Protein AF-A0A949W4R9-F1 (afdb_monomer)

Mean predicted aligned error: 6.07 Å

Solvent-accessible surface area (backbone atoms only — not comparable to full-atom values): 8213 Å² total; per-residue (Å²): 111,70,72,56,55,50,46,53,54,43,46,52,52,51,47,55,51,51,52,50,52,50,49,49,53,54,50,53,50,58,54,41,66,73,57,34,82,76,60,75,84,50,87,53,65,69,56,48,56,51,38,48,52,50,29,54,52,39,46,55,48,24,54,51,51,23,55,60,37,52,74,70,40,37,86,89,45,38,69,62,42,48,48,49,23,45,51,53,29,46,52,44,31,48,52,32,24,53,50,18,33,47,49,15,28,63,49,44,59,34,56,69,59,17,49,51,28,45,52,54,32,48,52,52,48,61,76,55,55,80,63,81,71,55,56,57,59,38,52,56,52,44,54,54,51,55,55,58,53,58,60,64,79,76,114

Secondary structure (DSSP, 8-state):
-HHHHHHHHHHHHHHHHHHHHHHHHHHHHHHHHHHGGGS-----HHHHHHHHHHHHHHHHHHHHHHHHHHTT--TTTIIIIIHHHHHHHHHHHHHHHHHHHIIIIIIS--HHHHHHHHHHHHHHHHHTS--STHHHHHHHHHHHHHHHHHHHTT-

Sequence (155 aa):
MVKQIDFVIAVSRIRIIGIAIITGLIVIFLFGLFVSGNNKKENFEIINLSSLILLIILTALAFIVRNMILKKVDLSNILTTFFNAYIIPFVILDFGALFCISTNLFVNENILYASAGIIISVAGMILMLPREDQFEDIKNKSLTKDTASGEADIN

Nearest PDB structures (foldseek):
  3leo-assembly1_A  TM=3.667E-01  e=2.383E+00  Homo sapiens
  4ntb-assembly1_A  TM=3.676E-01  e=2.505E+00  Mus musculus
  8f6k-assembly1_C  TM=3.677E-01  e=7.142E+00  Shewanella oneidensis

Foldseek 3Di:
DVLLVLLVVLLVVLVVVLVVLLVVLVVVLVVLLVVQVPDDADAPVVQLVVLLVVLVVLLVVLVVQLVVLLVVAASVCPNPSVNCSQVVSLVSLSVSLCSNSCCCRNHHVNSPSNVVSSVSSNVSSVVSRDDSCVVVVNVVVNVVVVVVVVVVVVD

Radius of gyration: 20.12 Å; Cα contacts (8 Å, |Δi|>4): 163; chains: 1; bounding box: 41×29×68 Å

pLDDT: mean 88.51, std 10.26, range [48.81, 97.75]

Structure (mmCIF, N/CA/C/O backbone):
data_AF-A0A949W4R9-F1
#
_entry.id   AF-A0A949W4R9-F1
#
loop_
_atom_site.group_PDB
_atom_site.id
_atom_site.type_symbol
_atom_site.label_atom_id
_atom_site.label_alt_id
_atom_site.label_comp_id
_atom_site.label_asym_id
_atom_site.label_entity_id
_atom_site.label_seq_id
_atom_site.pdbx_PDB_ins_code
_atom_site.Cartn_x
_atom_site.Cartn_y
_atom_site.Cartn_z
_atom_site.occupancy
_atom_site.B_iso_or_equiv
_atom_site.auth_seq_id
_atom_site.auth_comp_id
_atom_site.auth_asym_id
_atom_site.auth_atom_id
_atom_site.pdbx_PDB_model_num
ATOM 1 N N . MET A 1 1 ? -21.897 -7.549 22.164 1.00 62.97 1 MET A N 1
ATOM 2 C CA . MET A 1 1 ? -22.002 -8.626 21.156 1.00 62.97 1 MET A CA 1
ATOM 3 C C . MET A 1 1 ? -22.203 -8.066 19.748 1.00 62.97 1 MET A C 1
ATOM 5 O O . MET A 1 1 ? -21.344 -8.305 18.918 1.00 62.97 1 MET A O 1
ATOM 9 N N . VAL A 1 2 ? -23.229 -7.236 19.493 1.00 72.88 2 VAL A N 1
ATOM 10 C CA . VAL A 1 2 ? -23.495 -6.643 18.156 1.00 72.88 2 VAL A CA 1
ATOM 11 C C . VAL A 1 2 ? -22.277 -5.910 17.560 1.00 72.88 2 VAL A C 1
ATOM 13 O O . VAL A 1 2 ? -21.808 -6.280 16.492 1.00 72.88 2 VAL A O 1
ATOM 16 N N . LYS A 1 3 ? -21.649 -4.989 18.308 1.00 78.94 3 LYS A N 1
ATOM 17 C CA . LYS A 1 3 ? -20.470 -4.229 17.830 1.00 78.94 3 LYS A CA 1
ATOM 18 C C . LYS A 1 3 ? -19.222 -5.073 17.528 1.00 78.94 3 LYS A C 1
ATOM 20 O O . LYS A 1 3 ? -18.352 -4.637 16.783 1.00 78.94 3 LYS A O 1
ATOM 25 N N . GLN A 1 4 ? -19.112 -6.258 18.127 1.00 82.44 4 GLN A N 1
ATOM 26 C CA . GLN A 1 4 ? -17.999 -7.177 17.874 1.00 82.44 4 GLN A CA 1
ATOM 27 C C . GLN A 1 4 ? -18.203 -7.913 16.547 1.00 82.44 4 GLN A C 1
ATOM 29 O O . GLN A 1 4 ? -17.255 -8.080 15.788 1.00 82.44 4 GLN A O 1
ATOM 34 N N . ILE A 1 5 ? -19.449 -8.289 16.240 1.00 84.06 5 ILE A N 1
ATOM 35 C CA . ILE A 1 5 ? -19.819 -8.867 14.943 1.00 84.06 5 ILE A CA 1
ATOM 36 C C . ILE A 1 5 ? -19.553 -7.845 13.830 1.00 84.06 5 ILE A C 1
ATOM 38 O O . ILE A 1 5 ? -18.906 -8.179 12.840 1.00 84.06 5 ILE A O 1
ATOM 42 N N . ASP A 1 6 ? -19.954 -6.586 14.029 1.00 83.06 6 ASP A N 1
ATOM 43 C CA . ASP A 1 6 ? -19.697 -5.505 13.068 1.00 83.06 6 ASP A CA 1
ATOM 44 C C . ASP A 1 6 ? -18.198 -5.292 12.812 1.00 83.06 6 ASP A C 1
ATOM 46 O O . ASP A 1 6 ? -17.779 -5.097 11.669 1.00 83.06 6 ASP A O 1
ATOM 50 N N . PHE A 1 7 ? -17.373 -5.373 13.863 1.00 87.25 7 PHE A N 1
ATOM 51 C CA . PHE A 1 7 ? -15.919 -5.280 13.743 1.00 87.25 7 PHE A CA 1
ATOM 52 C C . PHE A 1 7 ? -15.333 -6.429 12.920 1.00 87.25 7 PHE A C 1
ATOM 54 O O . PHE A 1 7 ? -14.557 -6.184 11.999 1.00 87.25 7 PHE A O 1
ATOM 61 N N . VAL A 1 8 ? -15.728 -7.673 13.206 1.00 88.62 8 VAL A N 1
ATOM 62 C CA . VAL A 1 8 ? -15.258 -8.849 12.455 1.00 88.62 8 VAL A CA 1
ATOM 63 C C . VAL A 1 8 ? -15.625 -8.719 10.976 1.00 88.62 8 VAL A C 1
ATOM 65 O O . VAL A 1 8 ? -14.773 -8.909 10.110 1.00 88.62 8 VAL A O 1
ATOM 68 N N . ILE A 1 9 ? -16.859 -8.301 10.676 1.00 88.06 9 ILE A N 1
ATOM 69 C CA . ILE A 1 9 ? -17.302 -8.052 9.299 1.00 88.06 9 ILE A CA 1
ATOM 70 C C . ILE A 1 9 ? -16.442 -6.965 8.636 1.00 88.06 9 ILE A C 1
ATOM 72 O O . ILE A 1 9 ? -16.033 -7.127 7.483 1.00 88.06 9 ILE A O 1
ATOM 76 N N . ALA A 1 10 ? -16.142 -5.871 9.342 1.00 88.31 10 ALA A N 1
ATOM 77 C CA . ALA A 1 10 ? -15.288 -4.803 8.828 1.00 88.31 10 ALA A CA 1
ATOM 78 C C . ALA A 1 10 ? -13.872 -5.310 8.507 1.00 88.31 10 ALA A C 1
ATOM 80 O O . ALA A 1 10 ? -13.381 -5.082 7.402 1.00 88.31 10 ALA A O 1
ATOM 81 N N . VAL A 1 11 ? -13.247 -6.052 9.427 1.00 92.56 11 VAL A N 1
ATOM 82 C CA . VAL A 1 11 ? -11.919 -6.661 9.242 1.00 92.56 11 VAL A CA 1
ATOM 83 C C . VAL A 1 11 ? -11.899 -7.557 8.007 1.00 92.56 11 VAL A C 1
ATOM 85 O O . VAL A 1 11 ? -11.026 -7.398 7.152 1.00 92.56 11 VAL A O 1
ATOM 88 N N . SER A 1 12 ? -12.872 -8.461 7.867 1.00 92.12 12 SER A N 1
ATOM 89 C CA . SER A 1 12 ? -12.956 -9.359 6.712 1.00 92.12 12 SER A CA 1
ATOM 90 C C . SER A 1 12 ? -13.087 -8.591 5.398 1.00 92.12 12 SER A C 1
ATOM 92 O O . SER A 1 12 ? -12.365 -8.885 4.447 1.00 92.12 12 SER A O 1
ATOM 94 N N . ARG A 1 13 ? -13.952 -7.569 5.339 1.00 93.00 13 ARG A N 1
ATOM 95 C CA . ARG A 1 13 ? -14.125 -6.738 4.135 1.00 93.00 13 ARG A CA 1
ATOM 96 C C . ARG A 1 13 ? -12.839 -6.013 3.752 1.00 93.00 13 ARG A C 1
ATOM 98 O O . ARG A 1 13 ? -12.460 -6.033 2.586 1.00 93.00 13 ARG A O 1
ATOM 105 N N . ILE A 1 14 ? -12.149 -5.422 4.724 1.00 94.62 14 ILE A N 1
ATOM 106 C CA . ILE A 1 14 ? -10.875 -4.730 4.494 1.00 94.62 14 ILE A CA 1
ATOM 107 C C . ILE A 1 14 ? -9.817 -5.707 3.973 1.00 94.62 14 ILE A C 1
ATOM 109 O O . ILE A 1 14 ? -9.110 -5.373 3.027 1.00 94.62 14 ILE A O 1
ATOM 113 N N . ARG A 1 15 ? -9.716 -6.917 4.544 1.00 94.75 15 ARG A N 1
ATOM 114 C CA . ARG A 1 15 ? -8.774 -7.946 4.067 1.00 94.75 15 ARG A CA 1
ATOM 115 C C . ARG A 1 15 ? -9.066 -8.349 2.625 1.00 94.75 15 ARG A C 1
ATOM 117 O O . ARG A 1 15 ? -8.140 -8.391 1.824 1.00 94.75 15 ARG A O 1
ATOM 124 N N . ILE A 1 16 ? -10.333 -8.597 2.285 1.00 95.88 16 ILE A N 1
ATOM 125 C CA . ILE A 1 16 ? -10.740 -8.953 0.916 1.00 95.88 16 ILE A CA 1
ATOM 126 C C . ILE A 1 16 ? -10.363 -7.835 -0.062 1.00 95.88 16 ILE A C 1
ATOM 128 O O . ILE A 1 16 ? -9.765 -8.110 -1.098 1.00 95.88 16 ILE A O 1
ATOM 132 N N . ILE A 1 17 ? -10.653 -6.576 0.284 1.00 95.75 17 ILE A N 1
ATOM 133 C CA . ILE A 1 17 ? -10.306 -5.423 -0.557 1.00 95.75 17 ILE A CA 1
ATOM 134 C C . ILE A 1 17 ? -8.786 -5.277 -0.689 1.00 95.75 17 ILE A C 1
ATOM 136 O O . ILE A 1 17 ? -8.290 -5.110 -1.797 1.00 95.75 17 ILE A O 1
ATOM 140 N N . GLY A 1 18 ? -8.035 -5.394 0.410 1.00 94.62 18 GLY A N 1
ATOM 141 C CA . GLY A 1 18 ? -6.573 -5.328 0.387 1.00 94.62 18 GLY A CA 1
ATOM 142 C C . GLY A 1 18 ? -5.956 -6.409 -0.505 1.00 94.62 18 GLY A C 1
ATOM 143 O O . GLY A 1 18 ? -5.107 -6.108 -1.337 1.00 94.62 18 GLY A O 1
ATOM 144 N N . ILE A 1 19 ? -6.435 -7.653 -0.403 1.00 96.12 19 ILE A N 1
ATOM 145 C CA . ILE A 1 19 ? -5.995 -8.763 -1.265 1.00 96.12 19 ILE A CA 1
ATOM 146 C C . ILE A 1 19 ? -6.352 -8.498 -2.733 1.00 96.12 19 ILE A C 1
ATOM 148 O O . ILE A 1 19 ? -5.537 -8.779 -3.614 1.00 96.12 19 ILE A O 1
ATOM 152 N N . ALA A 1 20 ? -7.536 -7.946 -3.009 1.00 97.25 20 ALA A N 1
ATOM 153 C CA . ALA A 1 20 ? -7.953 -7.599 -4.364 1.00 97.25 20 ALA A CA 1
ATOM 154 C C . ALA A 1 20 ? -7.048 -6.521 -4.985 1.00 97.25 20 ALA A C 1
ATOM 156 O O . ALA A 1 20 ? -6.623 -6.683 -6.126 1.00 97.25 20 ALA A O 1
ATOM 157 N N . ILE A 1 21 ? -6.689 -5.478 -4.226 1.00 96.00 21 ILE A N 1
ATOM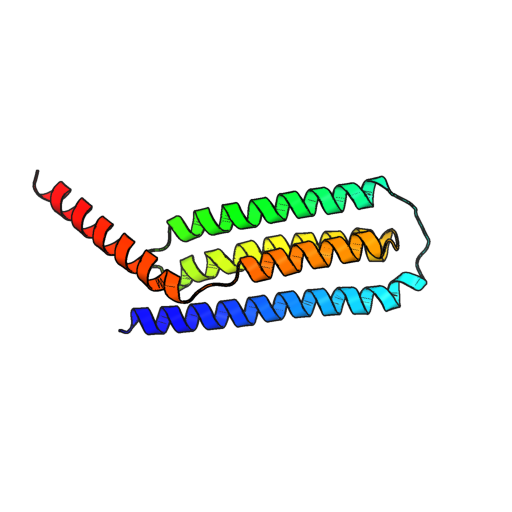 158 C CA . ILE A 1 21 ? -5.753 -4.426 -4.665 1.00 96.00 21 ILE A CA 1
ATOM 159 C C . ILE A 1 21 ? -4.365 -5.019 -4.939 1.00 96.00 21 ILE A C 1
ATOM 161 O O . ILE A 1 21 ? -3.819 -4.828 -6.022 1.00 96.00 21 ILE A O 1
ATOM 165 N N . ILE A 1 22 ? -3.822 -5.807 -4.002 1.00 96.75 22 ILE A N 1
ATOM 166 C CA . ILE A 1 22 ? -2.516 -6.471 -4.164 1.00 96.75 22 ILE A CA 1
ATOM 167 C C . ILE A 1 22 ? -2.505 -7.342 -5.425 1.00 96.75 22 ILE A C 1
ATOM 169 O O . ILE A 1 22 ? -1.566 -7.291 -6.219 1.00 96.75 22 ILE A O 1
ATOM 173 N N . THR A 1 23 ? -3.559 -8.133 -5.625 1.00 97.06 23 THR 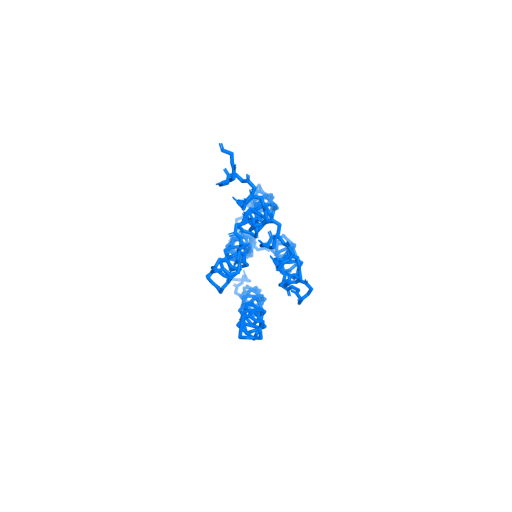A N 1
ATOM 174 C CA . THR A 1 23 ? -3.685 -9.010 -6.793 1.00 97.06 23 T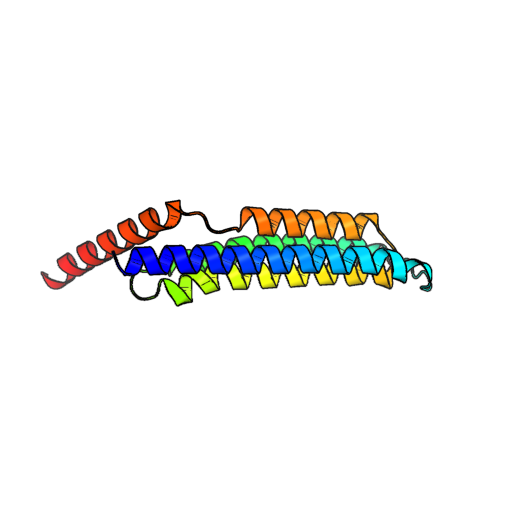HR A CA 1
ATOM 175 C C . THR A 1 23 ? -3.780 -8.191 -8.079 1.00 97.06 23 THR A C 1
ATOM 177 O O . THR A 1 23 ? -3.101 -8.513 -9.051 1.00 97.06 23 THR A O 1
ATOM 180 N N . GLY A 1 24 ? -4.557 -7.103 -8.078 1.00 96.88 24 GLY A N 1
ATOM 181 C CA . GLY A 1 24 ? -4.650 -6.163 -9.194 1.00 96.88 24 GLY A CA 1
ATOM 182 C C . GLY A 1 24 ? -3.289 -5.587 -9.590 1.00 96.88 24 GLY A C 1
ATOM 183 O O . GLY A 1 24 ? -2.932 -5.630 -10.765 1.00 96.88 24 GLY A O 1
ATOM 184 N N . LEU A 1 25 ? -2.488 -5.141 -8.617 1.00 96.44 25 LEU A N 1
ATOM 185 C CA . LEU A 1 25 ? -1.131 -4.637 -8.854 1.00 96.44 25 LEU A CA 1
ATOM 186 C C . LEU A 1 25 ? -0.213 -5.678 -9.491 1.00 96.44 25 LEU A C 1
ATOM 188 O O . LEU A 1 25 ? 0.483 -5.378 -10.463 1.00 96.44 25 LEU A O 1
ATOM 192 N N . ILE A 1 26 ? -0.222 -6.905 -8.965 1.00 96.25 26 ILE A N 1
ATOM 193 C CA . ILE A 1 26 ? 0.583 -8.006 -9.506 1.00 96.25 26 ILE A CA 1
ATOM 194 C C . ILE A 1 26 ? 0.177 -8.283 -10.956 1.00 96.25 26 ILE A C 1
ATOM 196 O O . ILE A 1 26 ? 1.039 -8.392 -11.824 1.00 96.25 26 ILE A O 1
ATOM 200 N N . VAL A 1 27 ? -1.127 -8.347 -11.233 1.00 96.75 27 VAL A N 1
ATOM 201 C CA . VAL A 1 27 ? -1.654 -8.565 -12.584 1.00 96.75 27 VAL A CA 1
ATOM 202 C C . VAL A 1 27 ? -1.210 -7.446 -13.529 1.00 96.75 27 VAL A C 1
ATOM 204 O O . VAL A 1 27 ? -0.679 -7.747 -14.595 1.00 96.75 27 VAL A O 1
ATOM 207 N N . ILE A 1 28 ? -1.348 -6.174 -13.141 1.00 95.50 28 ILE A N 1
ATOM 208 C CA . ILE A 1 28 ? -0.929 -5.022 -13.961 1.00 95.50 28 ILE A CA 1
ATOM 209 C C . ILE A 1 28 ? 0.561 -5.097 -14.301 1.00 95.50 28 ILE A C 1
ATOM 211 O O . ILE A 1 28 ? 0.938 -4.885 -15.452 1.00 95.50 28 ILE A O 1
ATOM 215 N N . PHE A 1 29 ? 1.411 -5.435 -13.334 1.00 95.62 29 PHE A N 1
ATOM 216 C CA . PHE A 1 29 ? 2.842 -5.593 -13.577 1.00 95.62 29 PHE A CA 1
ATOM 217 C C . PHE A 1 29 ? 3.159 -6.762 -14.504 1.00 95.62 29 PHE A C 1
ATOM 219 O O . PHE A 1 29 ? 3.933 -6.587 -15.442 1.00 95.62 29 PHE A O 1
ATOM 226 N N . LEU A 1 30 ? 2.531 -7.925 -14.302 1.00 94.88 30 LEU A N 1
ATOM 227 C CA . LEU A 1 30 ? 2.720 -9.079 -15.182 1.00 94.88 30 LEU A CA 1
ATOM 228 C C . LEU A 1 30 ? 2.301 -8.760 -16.620 1.00 94.88 30 LEU A C 1
ATOM 230 O O . LEU A 1 30 ? 3.063 -9.035 -17.542 1.00 94.88 30 LEU A O 1
ATOM 234 N N . PHE A 1 31 ? 1.142 -8.124 -16.820 1.00 93.31 31 PHE A N 1
ATOM 235 C CA . PHE A 1 31 ? 0.728 -7.642 -18.141 1.00 93.31 31 PHE A CA 1
ATOM 236 C C . PHE A 1 31 ? 1.699 -6.600 -18.700 1.00 93.31 31 PHE A C 1
ATOM 238 O O . PHE A 1 31 ? 2.013 -6.629 -19.889 1.00 93.31 31 PHE A O 1
ATOM 245 N N . GLY A 1 32 ? 2.224 -5.723 -17.846 1.00 90.00 32 GLY A N 1
ATOM 246 C CA . GLY A 1 32 ? 3.212 -4.730 -18.236 1.00 90.00 32 GLY A CA 1
ATOM 247 C C . GLY A 1 32 ? 4.495 -5.337 -18.802 1.00 90.00 32 GLY A C 1
ATOM 248 O O . GLY A 1 32 ? 5.005 -4.826 -19.796 1.00 90.00 32 GLY A O 1
ATOM 249 N N . LEU A 1 33 ? 4.962 -6.466 -18.254 1.00 90.88 33 LEU A N 1
ATOM 250 C CA . LEU A 1 33 ? 6.139 -7.183 -18.763 1.00 90.88 33 LEU A CA 1
ATOM 251 C C . LEU A 1 33 ? 5.948 -7.681 -20.205 1.00 90.88 33 LEU A C 1
ATOM 253 O O . LEU A 1 33 ? 6.911 -7.727 -20.965 1.00 90.88 33 LEU A O 1
ATOM 257 N N . PHE A 1 34 ? 4.721 -8.033 -20.603 1.00 89.69 34 PHE A N 1
ATOM 258 C CA . PHE A 1 34 ? 4.428 -8.460 -21.977 1.00 89.69 34 PHE A CA 1
ATOM 259 C C . PHE A 1 34 ? 4.333 -7.287 -22.961 1.00 89.69 34 PHE A C 1
ATOM 261 O O . PHE A 1 34 ? 4.597 -7.463 -24.148 1.00 89.69 34 PHE A O 1
ATOM 268 N N . VAL A 1 35 ? 3.948 -6.099 -22.486 1.00 85.88 35 VAL A N 1
ATOM 269 C CA . VAL A 1 35 ? 3.759 -4.908 -23.330 1.00 85.88 35 VAL A CA 1
ATOM 270 C C . VAL A 1 35 ? 5.057 -4.117 -23.497 1.00 85.88 35 VAL A C 1
ATOM 272 O O . VAL A 1 35 ? 5.274 -3.534 -24.559 1.00 85.88 35 VAL A O 1
ATOM 275 N N . SER A 1 36 ? 5.935 -4.107 -22.487 1.00 76.25 36 SER A N 1
ATOM 276 C CA . SER A 1 36 ? 7.103 -3.219 -22.476 1.00 76.25 36 SER A CA 1
ATOM 277 C C . SER A 1 36 ? 8.102 -3.499 -23.601 1.00 76.25 36 SER A C 1
ATOM 279 O O . SER A 1 36 ? 8.792 -2.584 -24.013 1.00 76.25 36 SER A O 1
ATOM 281 N N . GLY A 1 37 ? 8.160 -4.715 -24.155 1.00 70.88 37 GLY A N 1
ATOM 282 C CA . GLY A 1 37 ? 9.139 -5.083 -25.190 1.00 70.88 37 GLY A CA 1
ATOM 283 C C . GLY A 1 37 ? 9.014 -4.349 -26.537 1.00 70.88 37 GLY A C 1
ATOM 284 O O . GLY A 1 37 ? 9.883 -4.522 -27.389 1.00 70.88 37 GLY A O 1
ATOM 285 N N . ASN A 1 38 ? 7.958 -3.553 -26.741 1.00 72.69 38 ASN A N 1
ATOM 286 C CA . ASN A 1 38 ? 7.674 -2.848 -27.998 1.00 72.69 38 ASN A CA 1
ATOM 287 C C . ASN A 1 38 ? 7.858 -1.320 -27.921 1.00 72.69 38 ASN A C 1
ATOM 289 O O . ASN A 1 38 ? 7.601 -0.633 -28.914 1.00 72.69 38 ASN A O 1
ATOM 293 N N . ASN A 1 39 ? 8.263 -0.772 -26.772 1.00 71.06 39 ASN A N 1
ATOM 294 C CA . ASN A 1 39 ? 8.372 0.673 -26.589 1.00 71.06 39 ASN A CA 1
ATOM 295 C C . ASN A 1 39 ? 9.747 1.208 -27.026 1.00 71.06 39 ASN A C 1
ATOM 297 O O . ASN A 1 39 ? 10.739 0.491 -27.154 1.00 71.06 39 ASN A O 1
ATOM 301 N N . LYS A 1 40 ? 9.804 2.506 -27.347 1.00 67.19 40 LYS A N 1
ATOM 302 C CA . LYS A 1 40 ? 11.080 3.178 -27.616 1.00 67.19 40 LYS A CA 1
ATOM 303 C C . LYS A 1 40 ? 11.771 3.461 -26.287 1.00 67.19 40 LYS A C 1
ATOM 305 O O . LYS A 1 40 ? 11.182 4.083 -25.411 1.00 67.19 40 LYS A O 1
ATOM 310 N N . LYS A 1 41 ? 13.036 3.056 -26.184 1.00 66.25 41 LYS A N 1
ATOM 311 C CA . LYS A 1 41 ? 13.860 3.249 -24.989 1.00 66.25 41 LYS A CA 1
ATOM 312 C C . LYS A 1 41 ? 14.289 4.703 -24.845 1.00 66.25 41 LYS A C 1
ATOM 314 O O . LYS A 1 41 ? 15.223 5.138 -25.518 1.00 66.25 41 LYS A O 1
ATOM 319 N N . GLU A 1 42 ? 13.652 5.427 -23.936 1.00 67.12 42 GLU A N 1
ATOM 320 C CA . GLU A 1 42 ? 14.217 6.654 -23.381 1.00 67.12 42 GLU A CA 1
ATOM 321 C C . GLU A 1 42 ? 14.838 6.312 -22.021 1.00 67.12 42 GLU A C 1
ATOM 323 O O . GLU A 1 42 ? 14.166 5.840 -21.113 1.00 67.12 42 GLU A O 1
ATOM 328 N N . ASN A 1 43 ? 16.158 6.466 -21.890 1.00 69.31 43 ASN A N 1
ATOM 329 C CA . ASN A 1 43 ? 16.870 6.127 -20.656 1.00 69.31 43 ASN A CA 1
ATOM 330 C C . ASN A 1 43 ? 16.886 7.328 -19.707 1.00 69.31 43 ASN A C 1
ATOM 332 O O . ASN A 1 43 ? 17.877 8.055 -19.619 1.00 69.31 43 ASN A O 1
ATOM 336 N N . PHE A 1 44 ? 15.800 7.530 -18.963 1.00 82.88 44 PHE A N 1
ATOM 337 C CA . PHE A 1 44 ? 15.776 8.513 -17.882 1.00 82.88 44 PHE A CA 1
ATOM 338 C C . PHE A 1 44 ? 16.063 7.863 -16.527 1.00 82.88 44 PHE A C 1
ATOM 340 O O . PHE A 1 44 ? 15.169 7.652 -15.706 1.00 82.88 44 PHE A O 1
ATOM 347 N N . GLU A 1 45 ? 17.335 7.576 -16.250 1.00 81.38 45 GLU A N 1
ATOM 348 C CA . GLU A 1 45 ? 17.748 6.930 -14.993 1.00 81.38 45 GLU A CA 1
ATOM 349 C C . GLU A 1 45 ? 17.329 7.714 -13.736 1.00 81.38 45 GLU A C 1
ATOM 351 O O . GLU A 1 45 ? 16.911 7.123 -12.739 1.00 81.38 45 GLU A O 1
ATOM 356 N N . ILE A 1 46 ? 17.357 9.050 -13.802 1.00 88.56 46 ILE A N 1
ATOM 357 C CA . ILE A 1 46 ? 16.925 9.942 -12.710 1.00 88.56 46 ILE A CA 1
ATOM 358 C C . ILE A 1 46 ? 15.449 9.711 -12.354 1.00 88.56 46 ILE A C 1
ATOM 360 O O . ILE A 1 46 ? 15.057 9.767 -11.183 1.00 88.56 46 ILE A O 1
ATOM 364 N N . ILE A 1 47 ? 14.619 9.418 -13.354 1.00 88.88 47 ILE A N 1
ATOM 365 C CA . ILE A 1 47 ? 13.192 9.186 -13.152 1.00 88.88 47 ILE A CA 1
ATOM 366 C C . ILE A 1 47 ? 12.970 7.853 -12.413 1.00 88.88 47 ILE A C 1
ATOM 368 O O . ILE A 1 47 ? 12.132 7.781 -11.511 1.00 88.88 47 ILE A O 1
ATOM 372 N N . ASN A 1 48 ? 13.778 6.825 -12.700 1.00 89.81 48 ASN A N 1
ATOM 373 C CA . ASN A 1 48 ? 13.677 5.540 -12.005 1.00 89.81 48 ASN A CA 1
ATOM 374 C C . ASN A 1 48 ? 13.911 5.695 -10.499 1.00 89.81 48 ASN A C 1
ATOM 376 O O . ASN A 1 48 ? 13.080 5.298 -9.678 1.00 89.81 48 ASN A O 1
ATOM 380 N N . LEU A 1 49 ? 15.013 6.354 -10.131 1.00 91.50 49 LEU A N 1
ATOM 381 C CA . LEU A 1 49 ? 15.364 6.571 -8.731 1.00 91.50 49 LEU A CA 1
ATOM 382 C C . LEU A 1 49 ? 14.348 7.470 -8.015 1.00 91.50 49 LEU A C 1
ATOM 384 O O . LEU A 1 49 ? 13.923 7.154 -6.904 1.00 91.50 49 LEU A O 1
ATOM 388 N N . SER A 1 50 ? 13.930 8.570 -8.645 1.00 93.94 50 SER A N 1
ATOM 389 C CA . SER A 1 50 ? 12.972 9.502 -8.036 1.00 93.94 50 SER A CA 1
ATOM 390 C C . SER A 1 50 ? 11.594 8.873 -7.813 1.00 93.94 50 SER A C 1
ATOM 392 O O . SER A 1 50 ? 10.997 9.096 -6.760 1.00 93.94 50 SER A O 1
ATOM 394 N N . SER A 1 51 ? 11.117 8.022 -8.731 1.00 95.3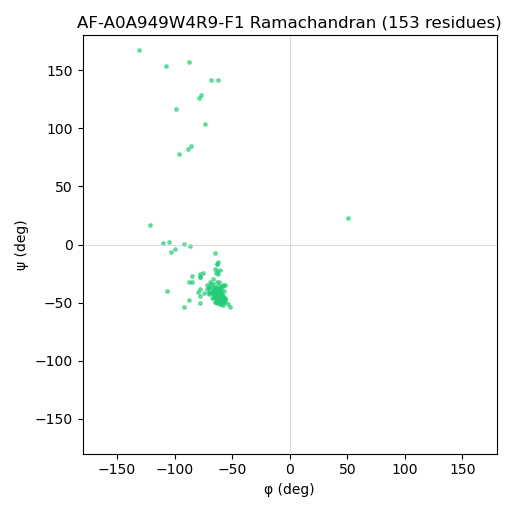1 51 SER A N 1
ATOM 395 C CA . SER A 1 51 ? 9.859 7.285 -8.547 1.00 95.31 51 SER A CA 1
ATOM 396 C C . SER A 1 51 ? 9.912 6.314 -7.361 1.00 95.31 51 SER A C 1
ATOM 398 O O . SER A 1 51 ? 8.947 6.209 -6.603 1.00 95.31 51 SER A O 1
ATOM 400 N N . LEU A 1 52 ? 11.055 5.654 -7.147 1.00 94.81 52 LEU A N 1
ATOM 401 C CA . LEU A 1 52 ? 11.254 4.747 -6.018 1.00 94.81 52 LEU A CA 1
ATOM 402 C C . LEU A 1 52 ? 11.334 5.511 -4.687 1.00 94.81 52 LEU A C 1
ATOM 404 O O . LEU A 1 52 ? 10.713 5.108 -3.705 1.00 94.81 52 LEU A O 1
ATOM 408 N N . ILE A 1 53 ? 12.049 6.641 -4.657 1.00 96.25 53 ILE A N 1
ATOM 409 C CA . ILE A 1 53 ? 12.107 7.525 -3.481 1.00 96.25 53 ILE A CA 1
ATOM 410 C C . ILE A 1 53 ? 10.703 8.025 -3.126 1.00 96.25 53 ILE A C 1
ATOM 412 O O . ILE A 1 53 ? 10.308 7.970 -1.961 1.00 96.25 53 ILE A O 1
ATOM 416 N N . LEU A 1 54 ? 9.928 8.461 -4.124 1.00 96.25 54 LEU A N 1
ATOM 417 C CA . LEU A 1 54 ? 8.549 8.894 -3.923 1.00 96.25 54 LEU A CA 1
ATOM 418 C C . LEU A 1 54 ? 7.697 7.773 -3.316 1.00 96.25 54 LEU A C 1
ATOM 420 O O . LEU A 1 54 ? 6.970 8.019 -2.356 1.00 96.25 54 LEU A O 1
ATOM 424 N N . LEU A 1 55 ? 7.823 6.539 -3.811 1.00 97.06 55 LEU A N 1
ATOM 425 C CA . LEU A 1 55 ? 7.116 5.390 -3.248 1.00 97.06 55 LEU A CA 1
ATOM 426 C C . LEU A 1 55 ? 7.483 5.137 -1.777 1.00 97.06 55 LEU A C 1
ATOM 428 O O . LEU A 1 55 ? 6.597 4.872 -0.965 1.00 97.06 55 LEU A O 1
ATOM 432 N N . ILE A 1 56 ? 8.762 5.235 -1.406 1.00 97.25 56 ILE A N 1
ATOM 433 C CA . ILE A 1 56 ? 9.198 5.069 -0.010 1.00 97.25 56 ILE A CA 1
ATOM 434 C C . ILE A 1 56 ? 8.553 6.139 0.883 1.00 97.25 56 ILE A C 1
ATOM 436 O O . ILE A 1 56 ? 8.037 5.821 1.957 1.00 97.25 56 ILE A O 1
ATOM 440 N N . ILE A 1 57 ? 8.519 7.393 0.421 1.00 97.75 57 ILE A N 1
ATOM 441 C CA . ILE A 1 57 ? 7.870 8.501 1.137 1.00 97.75 57 ILE A CA 1
ATOM 442 C C . ILE A 1 57 ? 6.367 8.241 1.289 1.00 97.75 57 ILE A C 1
ATOM 444 O O . ILE A 1 57 ? 5.836 8.365 2.393 1.00 97.75 57 ILE A O 1
ATOM 448 N N . LEU A 1 58 ? 5.683 7.837 0.215 1.00 97.44 58 LEU A N 1
ATOM 449 C CA . LEU A 1 58 ? 4.256 7.502 0.249 1.00 97.44 58 LEU A CA 1
ATOM 450 C C . LEU A 1 58 ? 3.969 6.315 1.171 1.00 97.44 58 LEU A C 1
ATOM 452 O O . LEU A 1 58 ? 2.967 6.321 1.881 1.00 97.44 58 LEU A O 1
ATOM 456 N N . THR A 1 59 ? 4.870 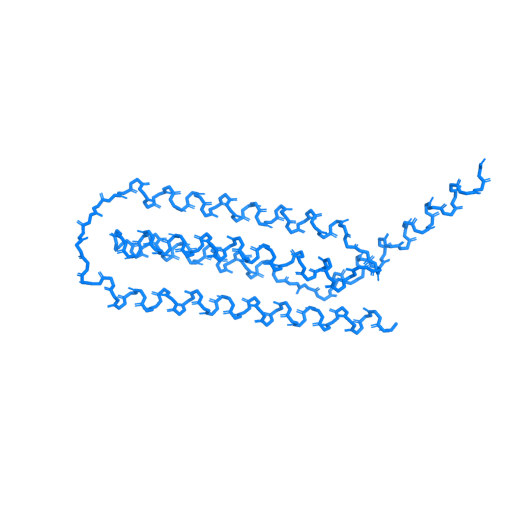5.336 1.223 1.00 97.19 59 THR A N 1
ATOM 457 C CA . THR A 1 59 ? 4.763 4.191 2.130 1.00 97.19 59 THR A CA 1
ATOM 458 C C . THR A 1 59 ? 4.831 4.643 3.583 1.00 97.19 59 THR A C 1
ATOM 460 O O . THR A 1 59 ? 3.943 4.317 4.373 1.00 97.19 59 THR A O 1
ATOM 463 N N . ALA A 1 60 ? 5.829 5.457 3.940 1.00 97.06 60 ALA A N 1
ATOM 464 C CA . ALA A 1 60 ? 5.934 6.032 5.279 1.00 97.06 60 ALA A CA 1
ATOM 465 C C . ALA A 1 60 ? 4.703 6.888 5.628 1.00 97.06 60 ALA A C 1
ATOM 467 O O . ALA A 1 60 ? 4.131 6.745 6.712 1.00 97.06 60 ALA A O 1
ATOM 468 N N . LEU A 1 61 ? 4.242 7.720 4.689 1.00 97.06 61 LEU A N 1
ATOM 469 C CA . LEU A 1 61 ? 3.041 8.535 4.850 1.00 97.06 61 LEU A CA 1
ATOM 470 C C . LEU A 1 61 ? 1.800 7.671 5.097 1.00 97.06 61 LEU A C 1
ATOM 472 O O . LEU A 1 61 ? 1.023 7.973 5.998 1.00 97.06 61 LEU A O 1
ATOM 476 N N . ALA A 1 62 ? 1.629 6.573 4.362 1.00 97.06 62 ALA A N 1
ATOM 477 C CA . ALA A 1 62 ? 0.509 5.657 4.532 1.00 97.06 62 ALA A CA 1
ATOM 478 C C . ALA A 1 62 ? 0.487 5.032 5.945 1.00 97.06 62 ALA A C 1
ATOM 480 O O . ALA A 1 62 ? -0.580 4.952 6.560 1.00 97.06 62 ALA A O 1
ATOM 481 N N . PHE A 1 63 ? 1.648 4.682 6.520 1.00 96.62 63 PHE 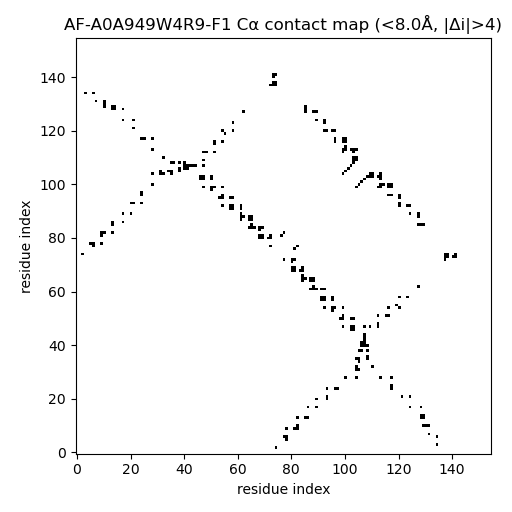A N 1
ATOM 482 C CA . PHE A 1 63 ? 1.739 4.217 7.916 1.00 96.62 63 PHE A CA 1
ATOM 483 C C . PHE A 1 63 ? 1.342 5.305 8.917 1.00 96.62 63 PHE A C 1
ATOM 485 O O . PHE A 1 63 ? 0.609 5.038 9.874 1.00 96.62 63 PHE A O 1
ATOM 492 N N . ILE A 1 64 ? 1.798 6.538 8.695 1.00 96.81 64 ILE A N 1
ATOM 493 C CA . ILE A 1 64 ? 1.459 7.681 9.547 1.00 96.81 64 ILE A CA 1
ATOM 494 C C . ILE A 1 64 ? -0.048 7.951 9.490 1.00 96.81 64 ILE A C 1
ATOM 496 O O . ILE A 1 64 ? -0.694 8.039 10.535 1.00 96.81 64 ILE A O 1
ATOM 500 N N . VAL A 1 65 ? -0.624 8.010 8.287 1.00 96.00 65 VAL A N 1
ATOM 501 C CA . VAL A 1 65 ? -2.057 8.241 8.059 1.00 96.00 65 VAL A CA 1
ATOM 502 C C . VAL A 1 65 ? -2.895 7.153 8.727 1.00 96.00 65 VAL A C 1
ATOM 504 O O . VAL A 1 65 ? -3.819 7.482 9.472 1.00 96.00 65 VAL A O 1
ATOM 507 N N . ARG A 1 66 ? -2.533 5.873 8.558 1.00 95.38 66 ARG A N 1
ATOM 508 C CA . ARG A 1 66 ? -3.188 4.751 9.249 1.00 95.38 66 ARG A CA 1
ATOM 509 C C . ARG A 1 66 ? -3.237 4.989 10.756 1.00 95.38 66 ARG A C 1
ATOM 511 O O . ARG A 1 66 ? -4.309 4.968 11.359 1.00 95.38 66 ARG A O 1
ATOM 518 N N . ASN A 1 67 ? -2.084 5.258 11.365 1.00 93.62 67 ASN A N 1
ATOM 519 C CA . ASN A 1 67 ? -1.974 5.451 12.809 1.00 93.62 67 ASN A CA 1
ATOM 520 C C . ASN A 1 67 ? -2.755 6.682 13.290 1.00 93.62 67 ASN A C 1
ATOM 522 O O . ASN A 1 67 ? -3.371 6.649 14.356 1.00 93.62 67 ASN A O 1
ATOM 526 N N . MET A 1 68 ? -2.769 7.765 12.511 1.00 94.75 68 MET A N 1
ATOM 527 C CA . MET A 1 68 ? -3.542 8.966 12.828 1.00 94.75 68 MET A CA 1
ATOM 528 C C . MET A 1 68 ? -5.053 8.721 12.795 1.00 94.75 68 MET A C 1
ATOM 530 O O . MET A 1 68 ? -5.761 9.232 13.663 1.00 94.75 68 MET A O 1
ATOM 534 N N . ILE A 1 69 ? -5.556 7.947 11.828 1.00 93.25 69 ILE A N 1
ATOM 535 C CA . ILE A 1 69 ? -6.989 7.642 11.727 1.00 93.25 69 ILE A CA 1
ATOM 536 C C . ILE A 1 69 ? -7.395 6.620 12.796 1.00 93.25 69 ILE A C 1
ATOM 538 O O . ILE A 1 69 ? -8.408 6.824 13.461 1.00 93.25 69 ILE A O 1
ATOM 542 N N . LEU A 1 70 ? -6.583 5.584 13.049 1.00 91.44 70 LEU A N 1
ATOM 543 C CA . LEU A 1 70 ? -6.841 4.599 14.111 1.00 91.44 70 LEU A CA 1
ATOM 544 C C . LEU A 1 70 ? -6.952 5.249 15.497 1.00 91.44 70 LEU A C 1
ATOM 546 O O . LEU A 1 70 ? -7.799 4.866 16.302 1.00 91.44 70 LEU A O 1
ATOM 550 N N . LYS A 1 71 ? -6.175 6.307 15.764 1.00 89.75 71 LYS A N 1
ATOM 551 C CA . LYS A 1 71 ? -6.299 7.101 16.998 1.00 89.75 71 LYS A CA 1
ATOM 552 C C . LYS A 1 71 ? -7.659 7.790 17.163 1.00 89.75 71 LYS A C 1
ATOM 554 O O . LYS A 1 71 ? -7.962 8.214 18.274 1.00 89.75 71 LYS A O 1
ATOM 559 N N . LYS A 1 72 ? -8.479 7.891 16.117 1.00 88.94 72 LYS A N 1
ATOM 560 C CA . LYS A 1 72 ? -9.818 8.505 16.143 1.00 88.94 72 LYS A CA 1
ATOM 561 C C . LYS A 1 72 ? -10.960 7.478 16.106 1.00 88.94 72 LYS A C 1
ATOM 563 O O . LYS A 1 72 ? -12.125 7.870 16.051 1.00 88.94 72 LYS A O 1
ATOM 568 N N . VAL A 1 73 ? -10.638 6.183 16.093 1.00 88.50 73 VAL A N 1
ATOM 569 C CA . VAL A 1 73 ? -11.632 5.104 16.131 1.00 88.50 73 VAL A CA 1
ATOM 570 C C . VAL A 1 73 ? -12.126 4.922 17.564 1.00 88.50 73 VAL A C 1
ATOM 572 O O . VAL A 1 73 ? -11.320 4.715 18.470 1.00 88.50 73 VAL A O 1
ATOM 575 N N . ASP A 1 74 ? -13.446 4.971 17.722 1.00 87.00 74 ASP A N 1
ATOM 576 C CA . ASP A 1 74 ? -14.203 4.743 18.950 1.00 87.00 74 ASP A CA 1
ATOM 577 C C . ASP A 1 74 ? -15.347 3.739 18.662 1.00 87.00 74 ASP A C 1
ATOM 579 O O . ASP A 1 74 ? -15.701 3.458 17.512 1.00 87.00 74 ASP A O 1
ATOM 583 N N . LEU A 1 75 ? -15.989 3.195 19.703 1.00 84.31 75 LEU A N 1
ATOM 584 C CA . LEU A 1 75 ? -17.073 2.209 19.543 1.00 84.31 75 LEU A CA 1
ATOM 585 C C . LEU A 1 75 ? -18.321 2.751 18.822 1.00 84.31 75 LEU A C 1
ATOM 587 O O . LEU A 1 75 ? -19.185 1.964 18.434 1.00 84.31 75 LEU A O 1
ATOM 591 N N . SER A 1 76 ? -18.493 4.068 18.710 1.00 84.75 76 SER A N 1
ATOM 592 C CA . SER A 1 76 ? -19.636 4.699 18.032 1.00 84.75 76 SER A CA 1
ATOM 593 C C . SER A 1 76 ? -19.437 4.833 16.520 1.00 84.75 76 SER A C 1
ATOM 595 O O . SER A 1 76 ? -20.416 4.829 15.782 1.00 84.75 76 SER A O 1
ATOM 597 N N . ASN A 1 77 ? -18.189 4.913 16.050 1.00 86.69 77 ASN A N 1
ATOM 598 C CA . ASN A 1 77 ? -17.839 5.161 14.649 1.00 86.69 77 ASN A CA 1
ATOM 599 C C . ASN A 1 77 ? -16.985 4.035 14.038 1.00 86.69 77 ASN A C 1
ATOM 601 O O . ASN A 1 77 ? -16.357 4.229 12.995 1.00 86.69 77 ASN A O 1
ATOM 605 N N . ILE A 1 78 ? -16.967 2.864 14.687 1.00 84.56 78 ILE A N 1
ATOM 606 C CA . ILE A 1 78 ? -16.034 1.779 14.384 1.00 84.56 78 ILE A CA 1
ATOM 607 C C . ILE A 1 78 ? -16.113 1.344 12.922 1.00 84.56 78 ILE A C 1
ATOM 609 O O . ILE A 1 78 ? -15.090 1.321 12.260 1.00 84.56 78 ILE A O 1
ATOM 613 N N . LEU A 1 79 ? -17.307 1.108 12.370 1.00 85.06 79 LEU A N 1
ATOM 614 C CA . LEU A 1 79 ? -17.463 0.632 10.991 1.00 85.06 79 LEU A CA 1
ATOM 615 C C . LEU A 1 79 ? -16.818 1.576 9.970 1.00 85.06 79 LEU A C 1
ATOM 617 O O . LEU A 1 79 ? -16.001 1.140 9.166 1.00 85.06 79 LEU A O 1
ATOM 621 N N . THR A 1 80 ? -17.149 2.865 10.019 1.00 89.19 80 THR A N 1
ATOM 622 C CA . THR A 1 80 ? -16.700 3.833 9.011 1.00 89.19 80 THR A CA 1
ATOM 623 C C . THR A 1 80 ? -15.250 4.251 9.230 1.00 89.19 80 THR A C 1
ATOM 625 O O . THR A 1 80 ? -14.441 4.207 8.305 1.00 89.19 80 THR A O 1
ATOM 628 N N . THR A 1 81 ? -14.893 4.651 10.453 1.00 90.31 81 THR A N 1
ATOM 629 C CA . THR A 1 81 ? -13.560 5.198 10.734 1.00 90.31 81 THR A CA 1
ATOM 630 C C . THR A 1 81 ? -12.495 4.108 10.689 1.00 90.31 81 THR A C 1
ATOM 632 O O . THR A 1 81 ? -11.419 4.353 10.149 1.00 90.31 81 THR A O 1
ATOM 635 N N . PHE A 1 82 ? -12.786 2.898 11.186 1.00 91.69 82 PHE A N 1
ATOM 636 C CA . PHE A 1 82 ? -11.853 1.771 11.095 1.00 91.69 82 PHE A CA 1
ATOM 637 C C . PHE A 1 82 ? -11.651 1.357 9.640 1.00 91.69 82 PHE A C 1
ATOM 639 O O . PHE A 1 82 ? -10.515 1.229 9.206 1.00 91.69 82 PHE A O 1
ATOM 646 N N . PHE A 1 83 ? -12.726 1.229 8.856 1.00 91.94 83 PHE A N 1
ATOM 647 C CA . PHE A 1 83 ? -12.618 0.916 7.431 1.00 91.94 83 PHE A CA 1
ATOM 648 C C . PHE A 1 83 ? -11.752 1.938 6.683 1.00 91.94 83 PHE A C 1
ATOM 650 O O . PHE A 1 83 ? -10.780 1.567 6.023 1.00 91.94 83 PHE A O 1
ATOM 657 N N . ASN A 1 84 ? -12.021 3.231 6.872 1.00 93.19 84 ASN A N 1
ATOM 658 C CA . ASN A 1 84 ? -11.242 4.301 6.249 1.00 93.19 84 ASN A CA 1
ATOM 659 C C . ASN A 1 84 ? -9.779 4.324 6.712 1.00 93.19 84 ASN A C 1
ATOM 661 O O . ASN A 1 84 ? -8.900 4.657 5.917 1.00 93.19 84 ASN A O 1
ATOM 665 N N . ALA A 1 85 ? -9.502 3.932 7.960 1.00 94.81 85 ALA A N 1
ATOM 666 C CA . ALA A 1 85 ? -8.141 3.851 8.487 1.00 94.81 85 ALA A CA 1
ATOM 667 C C . ALA A 1 85 ? -7.253 2.865 7.722 1.00 94.81 85 ALA A C 1
ATOM 669 O O . ALA A 1 85 ? -6.036 3.001 7.780 1.00 94.81 85 ALA A O 1
ATOM 670 N N . TYR A 1 86 ? -7.846 1.896 7.021 1.00 95.19 86 TYR A N 1
ATOM 671 C CA . TYR A 1 86 ? -7.130 0.887 6.244 1.00 95.19 86 TYR A CA 1
ATOM 672 C C . TYR A 1 86 ? -7.222 1.107 4.737 1.00 95.19 86 TYR A C 1
ATOM 674 O O . TYR A 1 86 ? -6.219 0.970 4.040 1.00 95.19 86 TYR A O 1
ATOM 682 N N . ILE A 1 87 ? -8.391 1.505 4.230 1.00 95.12 87 ILE A N 1
ATOM 683 C CA . ILE A 1 87 ? -8.573 1.718 2.791 1.00 95.12 87 ILE A CA 1
ATOM 684 C C . ILE A 1 87 ? -7.760 2.910 2.284 1.00 95.12 87 ILE A C 1
ATOM 686 O O . ILE A 1 87 ? -7.129 2.799 1.238 1.00 95.12 87 ILE A O 1
ATOM 690 N N . ILE A 1 88 ? -7.715 4.028 3.017 1.00 95.94 88 ILE A N 1
ATOM 691 C CA . ILE A 1 88 ? -6.962 5.213 2.576 1.00 95.94 88 ILE A CA 1
ATOM 692 C C . ILE A 1 88 ? -5.462 4.889 2.419 1.00 95.94 88 ILE A C 1
ATOM 694 O O . ILE A 1 88 ? -4.915 5.163 1.350 1.00 95.94 88 ILE A O 1
ATOM 698 N N . PRO A 1 89 ? -4.785 4.262 3.404 1.00 96.31 89 PRO A N 1
ATOM 699 C CA . PRO A 1 89 ? -3.409 3.804 3.223 1.00 96.31 89 PRO A CA 1
ATOM 700 C C . PRO A 1 89 ? -3.212 2.844 2.047 1.00 96.31 89 PRO A C 1
ATOM 702 O O . PRO A 1 89 ? -2.228 2.988 1.326 1.00 96.31 89 PRO A O 1
ATOM 705 N N . PHE A 1 90 ? -4.134 1.902 1.815 1.00 96.25 90 PHE A N 1
ATOM 706 C CA . PHE A 1 90 ? -4.045 1.012 0.654 1.00 96.25 90 PHE A CA 1
ATOM 707 C C . PHE A 1 90 ? -4.100 1.776 -0.664 1.00 96.25 90 PHE A C 1
ATOM 709 O O . PHE A 1 90 ? -3.288 1.499 -1.536 1.00 96.25 90 PHE A O 1
ATOM 716 N N . VAL A 1 91 ? -4.977 2.773 -0.792 1.00 96.19 91 VAL A N 1
ATOM 717 C CA . VAL A 1 91 ? -5.047 3.621 -1.993 1.00 96.19 91 VAL A CA 1
ATOM 718 C C . VAL A 1 91 ? -3.758 4.427 -2.188 1.00 96.19 91 VAL A C 1
ATOM 720 O O . VAL A 1 91 ? -3.278 4.549 -3.311 1.00 96.19 91 VAL A O 1
ATOM 723 N N . ILE A 1 92 ? -3.158 4.947 -1.111 1.00 97.06 92 ILE A N 1
ATOM 724 C CA . ILE A 1 92 ? -1.875 5.670 -1.186 1.00 97.06 92 ILE A CA 1
ATOM 725 C C . ILE A 1 92 ? -0.756 4.746 -1.690 1.00 97.06 92 ILE A C 1
ATOM 727 O O . ILE A 1 92 ? 0.028 5.139 -2.556 1.00 97.06 92 ILE A O 1
ATOM 731 N N . LEU A 1 93 ? -0.686 3.521 -1.160 1.00 96.81 93 LEU A N 1
ATOM 732 C CA . LEU A 1 93 ? 0.296 2.521 -1.583 1.00 96.81 93 LEU A CA 1
ATOM 733 C C . LEU A 1 93 ? 0.056 2.054 -3.021 1.00 96.81 93 LEU A C 1
ATOM 735 O O . LEU A 1 93 ? 1.013 1.924 -3.776 1.00 96.81 93 LEU A O 1
ATOM 739 N N . ASP A 1 94 ? -1.203 1.842 -3.407 1.00 96.44 94 ASP A N 1
ATOM 740 C CA . ASP A 1 94 ? -1.598 1.451 -4.762 1.00 96.44 94 ASP A CA 1
ATOM 741 C C . ASP A 1 94 ? -1.186 2.512 -5.782 1.00 96.44 94 ASP A C 1
ATOM 743 O O . ASP A 1 94 ? -0.510 2.214 -6.763 1.00 96.44 94 ASP A O 1
ATOM 747 N N . PHE A 1 95 ? -1.468 3.782 -5.486 1.00 96.88 95 PHE A N 1
ATOM 748 C CA . PHE A 1 95 ? -1.030 4.903 -6.308 1.00 96.88 95 PHE A CA 1
ATOM 749 C C . PHE A 1 95 ? 0.497 4.949 -6.466 1.00 96.88 95 PHE A C 1
ATOM 751 O O . PHE A 1 95 ? 1.002 5.080 -7.582 1.00 96.88 95 PHE A O 1
ATOM 758 N N . GLY A 1 96 ? 1.246 4.807 -5.367 1.00 96.25 96 GLY A N 1
ATOM 759 C CA . GLY A 1 96 ? 2.709 4.777 -5.411 1.00 96.25 96 GLY A CA 1
ATOM 760 C C . GLY A 1 96 ? 3.248 3.608 -6.241 1.00 96.25 96 GLY A C 1
ATOM 761 O O . GLY A 1 96 ? 4.174 3.785 -7.036 1.00 96.25 96 GLY A O 1
ATOM 762 N N . ALA A 1 97 ? 2.647 2.426 -6.094 1.00 96.69 97 ALA A N 1
ATOM 763 C CA . ALA A 1 97 ? 3.000 1.231 -6.848 1.00 96.69 97 ALA A CA 1
ATOM 764 C C . ALA A 1 97 ? 2.743 1.422 -8.345 1.00 96.69 97 ALA A C 1
ATOM 766 O O . ALA A 1 97 ? 3.644 1.205 -9.152 1.00 96.69 97 ALA A O 1
ATOM 767 N N . LEU A 1 98 ? 1.546 1.885 -8.719 1.00 96.44 98 LEU A N 1
ATOM 768 C CA . LEU A 1 98 ? 1.167 2.148 -10.106 1.00 96.44 98 LEU A CA 1
ATOM 769 C C . LEU A 1 98 ? 2.046 3.219 -10.742 1.00 96.44 98 LEU A C 1
ATOM 771 O O . LEU A 1 98 ? 2.426 3.072 -11.903 1.00 96.44 98 LEU A O 1
ATOM 775 N N . PHE A 1 99 ? 2.418 4.262 -9.999 1.00 95.62 99 PHE A N 1
ATOM 776 C CA . PHE A 1 99 ? 3.359 5.272 -10.475 1.00 95.62 99 PHE A CA 1
ATOM 777 C C . PHE A 1 99 ? 4.735 4.657 -10.759 1.00 95.62 99 PHE A C 1
ATOM 779 O O . PHE A 1 99 ? 5.319 4.894 -11.818 1.00 95.62 99 PHE A O 1
ATOM 786 N N . CYS A 1 100 ? 5.230 3.814 -9.849 1.00 95.12 100 CYS A N 1
ATOM 787 C CA . CYS A 1 100 ? 6.507 3.129 -10.000 1.00 95.12 100 CYS A CA 1
ATOM 788 C C . CYS A 1 100 ? 6.483 2.139 -11.177 1.00 95.12 100 CYS A C 1
ATOM 790 O O . CYS A 1 100 ? 7.393 2.161 -12.000 1.00 95.12 100 CYS A O 1
ATOM 792 N N . ILE A 1 101 ? 5.428 1.330 -11.318 1.00 94.12 101 ILE A N 1
ATOM 793 C CA . ILE A 1 101 ? 5.242 0.422 -12.460 1.00 94.12 101 ILE A CA 1
ATOM 794 C C . ILE A 1 101 ? 5.173 1.235 -13.747 1.00 94.12 101 ILE A C 1
ATOM 796 O O . ILE A 1 101 ? 5.905 0.952 -14.685 1.00 94.12 101 ILE A O 1
ATOM 800 N N . SER A 1 102 ? 4.345 2.277 -13.794 1.00 92.12 102 SER A N 1
ATOM 801 C CA . SER A 1 102 ? 4.128 3.016 -15.036 1.00 92.12 102 SER A CA 1
ATOM 802 C C . SER A 1 102 ? 5.398 3.677 -15.537 1.00 92.12 102 SER A C 1
ATOM 804 O O . SER A 1 102 ? 5.744 3.588 -16.710 1.00 92.12 102 SER A O 1
ATOM 806 N N . THR A 1 103 ? 6.136 4.280 -14.619 1.00 91.94 103 THR A N 1
ATOM 807 C CA . THR A 1 103 ? 7.332 5.028 -14.966 1.00 91.94 103 THR A CA 1
ATOM 808 C C . THR A 1 103 ? 8.520 4.107 -15.246 1.00 91.94 103 THR A C 1
ATOM 810 O O . THR A 1 103 ? 9.222 4.281 -16.23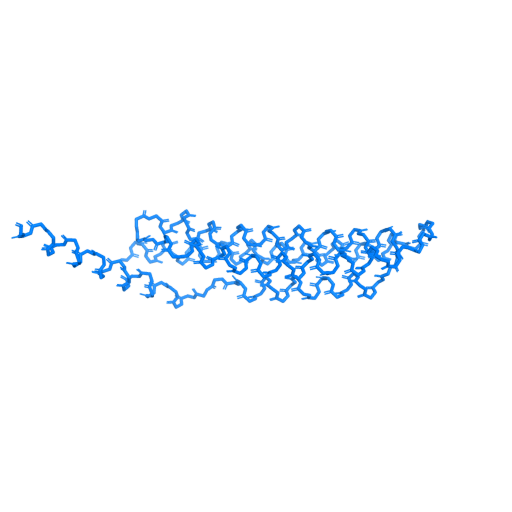7 1.00 91.94 103 THR A O 1
ATOM 813 N N . ASN A 1 104 ? 8.741 3.085 -14.416 1.00 92.12 104 ASN A N 1
ATOM 814 C CA . ASN A 1 104 ? 9.887 2.201 -14.605 1.00 92.12 104 ASN A CA 1
ATOM 815 C C . ASN A 1 104 ? 9.641 1.163 -15.696 1.00 92.12 104 ASN A C 1
ATOM 817 O O . ASN A 1 104 ? 10.543 0.912 -16.480 1.00 92.12 104 ASN A O 1
ATOM 821 N N . LEU A 1 105 ? 8.448 0.567 -15.773 1.00 91.12 105 LEU A N 1
ATOM 822 C CA . LEU A 1 105 ? 8.168 -0.526 -16.704 1.00 91.12 105 LEU A CA 1
ATOM 823 C C . LEU A 1 105 ? 7.704 -0.035 -18.077 1.00 91.12 105 LEU A C 1
ATOM 825 O O . LEU A 1 105 ? 8.229 -0.510 -19.079 1.00 91.12 105 LEU A O 1
ATOM 829 N N . PHE A 1 106 ? 6.747 0.899 -18.147 1.00 88.25 106 PHE A N 1
ATOM 830 C CA . PHE A 1 106 ? 6.194 1.330 -19.440 1.00 88.25 106 PHE A CA 1
ATOM 831 C C . PHE A 1 106 ? 7.018 2.419 -20.131 1.00 88.25 106 PHE A C 1
ATOM 833 O O . PHE A 1 106 ? 7.054 2.427 -21.359 1.00 88.25 106 PHE A O 1
ATOM 840 N N . VAL A 1 107 ? 7.665 3.317 -19.376 1.00 87.50 107 VAL A N 1
ATOM 841 C CA . VAL A 1 107 ? 8.471 4.410 -19.955 1.00 87.50 107 VAL A CA 1
ATOM 842 C C . VAL A 1 107 ? 9.935 4.001 -20.122 1.00 87.50 107 VAL A C 1
ATOM 844 O O . VAL A 1 107 ? 10.464 4.079 -21.225 1.00 87.50 107 VAL A O 1
ATOM 847 N N . ASN A 1 108 ? 10.582 3.532 -19.050 1.00 87.38 108 ASN A N 1
ATOM 848 C CA . ASN A 1 108 ? 12.030 3.280 -19.049 1.00 87.38 108 ASN A CA 1
ATOM 849 C C . ASN A 1 108 ? 12.427 1.802 -19.257 1.00 87.38 108 ASN A C 1
ATOM 851 O O . ASN A 1 108 ? 13.618 1.501 -19.283 1.00 87.38 108 ASN A O 1
ATOM 855 N N . GLU A 1 109 ? 11.466 0.870 -19.345 1.00 88.06 109 GLU A N 1
ATOM 856 C CA . GLU A 1 109 ? 11.692 -0.593 -19.424 1.00 88.06 109 GLU A CA 1
ATOM 857 C C . GLU A 1 109 ? 12.629 -1.168 -18.336 1.00 88.06 109 GLU A C 1
ATOM 859 O O . GLU A 1 109 ? 13.216 -2.245 -18.468 1.00 88.06 109 GLU A O 1
ATOM 864 N N . ASN A 1 110 ? 12.765 -0.473 -17.210 1.00 90.25 110 ASN A N 1
ATOM 865 C CA . ASN A 1 110 ? 13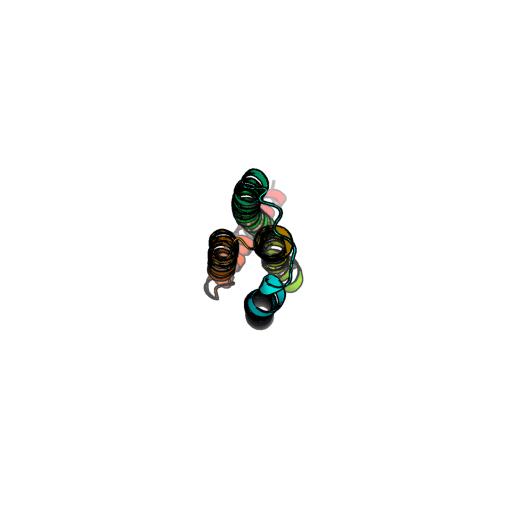.586 -0.886 -16.091 1.00 90.25 110 ASN A CA 1
ATOM 866 C C . ASN A 1 110 ? 12.810 -1.823 -15.159 1.00 90.25 110 ASN A C 1
ATOM 868 O O . ASN A 1 110 ? 12.247 -1.428 -14.132 1.00 90.25 110 ASN A O 1
ATOM 872 N N . ILE A 1 111 ? 12.822 -3.105 -15.521 1.00 91.56 111 ILE A N 1
ATOM 873 C CA . ILE A 1 111 ? 12.150 -4.182 -14.782 1.00 91.56 111 ILE A CA 1
ATOM 874 C C . ILE A 1 111 ? 12.619 -4.242 -13.324 1.00 91.56 111 ILE A C 1
ATOM 876 O O . ILE A 1 111 ? 11.815 -4.530 -12.439 1.00 91.56 111 ILE A O 1
ATOM 880 N N . LEU A 1 112 ? 13.894 -3.948 -13.049 1.00 92.50 112 LEU A N 1
ATOM 881 C CA . LEU A 1 112 ? 14.453 -4.037 -11.700 1.00 92.50 112 LEU A CA 1
ATOM 882 C C . LEU A 1 112 ? 13.790 -3.025 -10.761 1.00 92.50 112 LEU A C 1
ATOM 884 O O . LEU A 1 112 ? 13.313 -3.403 -9.690 1.00 92.50 112 LEU A O 1
ATOM 888 N N . TYR A 1 113 ? 13.694 -1.760 -11.177 1.00 93.31 113 TYR A N 1
ATOM 889 C CA . TYR A 1 113 ? 13.050 -0.722 -10.368 1.00 93.31 113 TYR A CA 1
ATOM 890 C C . TYR A 1 113 ? 11.534 -0.921 -10.276 1.00 93.31 113 TYR A C 1
ATOM 892 O O . TYR A 1 113 ? 10.970 -0.754 -9.195 1.00 93.31 113 TYR A O 1
ATOM 900 N N . ALA A 1 114 ? 10.880 -1.359 -11.357 1.00 94.38 114 ALA A N 1
ATOM 901 C CA . ALA A 1 114 ? 9.459 -1.708 -11.323 1.00 94.38 114 ALA A CA 1
ATOM 902 C C . ALA A 1 114 ? 9.172 -2.851 -10.327 1.00 94.38 114 ALA A C 1
ATOM 904 O O . ALA A 1 114 ? 8.234 -2.769 -9.533 1.00 94.38 114 ALA A O 1
ATOM 905 N N . SER A 1 115 ? 10.019 -3.886 -10.321 1.00 95.69 115 SER A N 1
ATOM 906 C CA . SER A 1 115 ? 9.917 -5.025 -9.398 1.00 95.69 115 SER A CA 1
ATOM 907 C C . SER A 1 115 ? 10.144 -4.595 -7.950 1.00 95.69 115 SER A C 1
ATOM 909 O O . SER A 1 115 ? 9.381 -4.982 -7.067 1.00 95.69 115 SER A O 1
ATOM 911 N N . ALA A 1 116 ? 11.156 -3.758 -7.698 1.00 96.12 116 ALA A N 1
ATOM 912 C CA . ALA A 1 116 ? 11.400 -3.191 -6.374 1.00 96.12 116 ALA A CA 1
ATOM 913 C C . ALA A 1 116 ? 10.186 -2.386 -5.881 1.00 96.12 116 ALA A C 1
ATOM 915 O O . ALA A 1 116 ? 9.765 -2.548 -4.735 1.00 96.12 116 ALA A O 1
ATOM 916 N N . GLY A 1 117 ? 9.578 -1.587 -6.763 1.00 95.88 117 GLY A N 1
ATOM 917 C CA . GLY A 1 117 ? 8.365 -0.832 -6.468 1.00 95.88 117 GLY A CA 1
ATOM 918 C C . GLY A 1 117 ? 7.184 -1.712 -6.058 1.00 95.88 117 GLY A C 1
ATOM 919 O O . GLY A 1 117 ? 6.530 -1.447 -5.046 1.00 95.88 117 GLY A O 1
ATOM 920 N N . ILE A 1 118 ? 6.946 -2.803 -6.789 1.00 96.56 118 ILE A N 1
ATOM 921 C CA . ILE A 1 118 ? 5.938 -3.805 -6.421 1.00 96.56 118 ILE A CA 1
ATOM 922 C C . ILE A 1 118 ? 6.241 -4.417 -5.057 1.00 96.56 118 ILE A C 1
ATOM 924 O O . ILE A 1 118 ? 5.361 -4.439 -4.200 1.00 96.56 118 ILE A O 1
ATOM 928 N N . ILE A 1 119 ? 7.468 -4.892 -4.832 1.00 97.12 119 ILE A N 1
ATOM 929 C CA . ILE A 1 119 ? 7.831 -5.589 -3.592 1.00 97.12 119 ILE A CA 1
ATOM 930 C C . ILE A 1 119 ? 7.617 -4.677 -2.381 1.00 97.12 119 ILE A C 1
ATOM 932 O O . ILE A 1 119 ? 6.991 -5.098 -1.409 1.00 97.12 119 ILE A O 1
ATOM 936 N N . ILE A 1 120 ? 8.083 -3.426 -2.452 1.00 96.62 120 ILE A N 1
ATOM 937 C CA . ILE A 1 120 ? 7.909 -2.439 -1.376 1.00 96.62 120 ILE A CA 1
ATOM 938 C C . ILE A 1 120 ? 6.421 -2.201 -1.104 1.00 96.62 120 ILE A C 1
ATOM 940 O O . ILE A 1 120 ? 5.990 -2.241 0.049 1.00 96.62 120 ILE A O 1
ATOM 944 N N . SER A 1 121 ? 5.626 -2.000 -2.155 1.00 96.69 121 SER A N 1
ATOM 945 C CA . SER A 1 121 ? 4.200 -1.692 -2.023 1.00 96.69 121 SER A CA 1
ATOM 946 C C . SER A 1 121 ? 3.410 -2.871 -1.459 1.00 96.69 121 SER A C 1
ATOM 948 O O . SER A 1 121 ? 2.637 -2.701 -0.519 1.00 96.69 121 SER A O 1
ATOM 950 N N . VAL A 1 122 ? 3.646 -4.082 -1.973 1.00 96.94 122 VAL A N 1
ATOM 951 C CA . VAL A 1 122 ? 2.988 -5.311 -1.508 1.00 96.94 122 VAL A CA 1
ATOM 952 C C . VAL A 1 122 ? 3.372 -5.611 -0.061 1.00 96.94 122 VAL A C 1
ATOM 954 O O . VAL A 1 122 ? 2.491 -5.876 0.755 1.00 96.94 122 VAL A O 1
ATOM 957 N N . ALA A 1 123 ? 4.655 -5.508 0.297 1.00 97.19 123 ALA A N 1
ATOM 958 C CA . ALA A 1 123 ? 5.094 -5.668 1.681 1.00 97.19 123 ALA A CA 1
ATOM 959 C C . ALA A 1 123 ? 4.429 -4.631 2.602 1.00 97.19 123 ALA A C 1
ATOM 961 O O . ALA A 1 123 ? 3.912 -4.988 3.661 1.00 97.19 123 ALA A O 1
ATOM 962 N N . GLY A 1 124 ? 4.368 -3.365 2.175 1.00 96.25 124 GLY A N 1
ATOM 963 C CA . GLY A 1 124 ? 3.669 -2.298 2.890 1.00 96.25 124 GLY A CA 1
ATOM 964 C C . GLY A 1 124 ? 2.187 -2.607 3.112 1.00 96.25 124 GLY A C 1
ATOM 965 O O . GLY A 1 124 ? 1.703 -2.504 4.240 1.00 96.25 124 GLY A O 1
ATOM 966 N N . MET A 1 125 ? 1.476 -3.056 2.073 1.00 96.50 125 MET A N 1
ATOM 967 C CA . MET A 1 125 ? 0.057 -3.416 2.162 1.00 96.50 125 MET A CA 1
ATOM 968 C C . MET A 1 125 ? -0.174 -4.614 3.092 1.00 96.50 125 MET A C 1
ATOM 970 O O . MET A 1 125 ? -1.081 -4.573 3.920 1.00 96.50 125 MET A O 1
ATOM 974 N N . ILE A 1 126 ? 0.669 -5.651 3.024 1.00 96.06 126 ILE A N 1
ATOM 975 C CA . ILE A 1 126 ? 0.577 -6.822 3.912 1.00 96.06 126 ILE A CA 1
ATOM 976 C C . ILE A 1 126 ? 0.762 -6.408 5.377 1.00 96.06 126 ILE A C 1
ATOM 978 O O . ILE A 1 126 ? -0.030 -6.796 6.237 1.00 96.06 126 ILE A O 1
ATOM 982 N N . LEU A 1 127 ? 1.765 -5.575 5.672 1.00 95.38 127 LEU A N 1
ATOM 983 C CA . LEU A 1 127 ? 2.018 -5.060 7.025 1.00 95.38 127 LEU A CA 1
ATOM 984 C C . LEU A 1 127 ? 0.887 -4.159 7.547 1.00 95.38 127 LEU A C 1
ATOM 986 O O . LEU A 1 127 ? 0.737 -3.970 8.759 1.00 95.38 127 LEU A O 1
ATOM 990 N N . MET A 1 128 ? 0.085 -3.604 6.642 1.00 94.12 128 MET A N 1
ATOM 991 C CA . MET A 1 128 ? -1.081 -2.792 6.960 1.00 94.12 128 MET A CA 1
ATOM 992 C C . MET A 1 128 ? -2.381 -3.582 7.062 1.00 94.12 128 MET A C 1
ATOM 994 O O . MET A 1 128 ? -3.398 -2.967 7.350 1.00 94.12 128 MET A O 1
ATOM 998 N N . LEU A 1 129 ? -2.406 -4.904 6.886 1.00 93.75 129 LEU A N 1
ATOM 999 C CA . LEU A 1 129 ? -3.652 -5.655 7.052 1.00 93.75 129 LEU A CA 1
ATOM 1000 C C . LEU A 1 129 ? -4.190 -5.555 8.496 1.00 93.75 129 LEU A C 1
ATOM 1002 O O . LEU A 1 129 ? -3.412 -5.576 9.459 1.00 93.75 129 LEU A O 1
ATOM 1006 N N . PRO A 1 130 ? -5.522 -5.450 8.675 1.00 92.44 130 PRO A N 1
ATOM 1007 C CA . PRO A 1 130 ? -6.130 -5.380 9.996 1.00 92.44 130 PRO A CA 1
ATOM 1008 C C . PRO A 1 130 ? -5.990 -6.712 10.737 1.00 92.44 130 PRO A C 1
ATOM 1010 O O . PRO A 1 130 ? -6.146 -7.802 10.164 1.00 92.44 130 PRO A O 1
ATOM 1013 N N . ARG A 1 131 ? -5.738 -6.611 12.041 1.00 89.81 131 ARG A N 1
ATOM 1014 C CA . ARG A 1 131 ? -5.616 -7.750 12.953 1.00 89.81 131 ARG A CA 1
ATOM 1015 C C . ARG A 1 131 ? -6.840 -7.820 13.870 1.00 89.81 131 ARG A C 1
ATOM 1017 O O . ARG A 1 131 ? -7.522 -6.821 14.080 1.00 89.81 131 ARG A O 1
ATOM 1024 N N . GLU A 1 132 ? -7.153 -9.019 14.346 1.00 84.25 132 GLU A N 1
ATOM 1025 C CA . GLU A 1 132 ? -8.369 -9.279 15.135 1.00 84.25 132 GLU A CA 1
ATOM 1026 C C . GLU A 1 132 ? -8.246 -8.817 16.594 1.00 84.25 132 GLU A C 1
ATOM 1028 O O . GLU A 1 132 ? -9.239 -8.410 17.192 1.00 84.25 132 GLU A O 1
ATOM 1033 N N . ASP A 1 133 ? -7.023 -8.793 17.126 1.00 84.88 133 ASP A N 1
ATOM 1034 C CA . ASP A 1 133 ? -6.661 -8.302 18.463 1.00 84.88 133 ASP A CA 1
ATOM 1035 C C . ASP A 1 133 ? -6.965 -6.805 18.668 1.00 84.88 133 ASP A C 1
ATOM 1037 O O . ASP A 1 133 ? -7.275 -6.371 19.775 1.00 84.88 133 ASP A O 1
ATOM 1041 N N . GLN A 1 134 ? -6.996 -6.015 17.592 1.00 85.75 134 GLN A N 1
ATOM 1042 C CA . GLN A 1 134 ? -7.225 -4.564 17.654 1.00 85.75 134 GLN A CA 1
ATOM 1043 C C . GLN A 1 134 ? -8.601 -4.160 18.201 1.00 85.75 134 GLN A C 1
ATOM 1045 O O . GLN A 1 134 ? -8.803 -3.000 18.566 1.00 85.75 134 GLN A O 1
ATOM 1050 N N . PHE A 1 135 ? -9.566 -5.082 18.246 1.00 86.62 135 PHE A N 1
ATOM 1051 C CA . PHE A 1 135 ? -10.858 -4.807 18.869 1.00 86.62 135 PHE A CA 1
ATOM 1052 C C . PHE A 1 135 ? -10.722 -4.536 20.370 1.00 86.62 135 PHE A C 1
ATOM 1054 O O . PHE A 1 135 ? -11.397 -3.650 20.900 1.00 86.62 135 PHE A O 1
ATOM 1061 N N . GLU A 1 136 ? -9.855 -5.287 21.054 1.00 84.31 136 GLU A N 1
ATOM 1062 C CA . GLU A 1 136 ? -9.653 -5.153 22.498 1.00 84.31 136 GLU A CA 1
ATOM 1063 C C . GLU A 1 136 ? -9.031 -3.798 22.835 1.00 84.31 136 GLU A C 1
ATOM 1065 O O . GLU A 1 136 ? -9.516 -3.108 23.733 1.00 84.31 136 GLU A O 1
ATOM 1070 N N . ASP A 1 137 ? -8.059 -3.356 22.035 1.00 85.69 137 ASP A N 1
ATOM 1071 C CA . ASP A 1 137 ? -7.437 -2.036 22.161 1.00 85.69 137 ASP A CA 1
ATOM 1072 C C . ASP A 1 137 ? -8.467 -0.904 22.041 1.00 85.69 137 ASP A C 1
ATOM 1074 O O . ASP A 1 137 ? -8.498 0.022 22.857 1.00 85.69 137 ASP A O 1
ATOM 1078 N N . ILE A 1 138 ? -9.354 -0.986 21.041 1.00 84.56 138 ILE A N 1
ATOM 1079 C CA . ILE A 1 138 ? -10.402 0.020 20.812 1.00 84.56 138 ILE A CA 1
ATOM 1080 C C . ILE A 1 138 ? -11.404 0.025 21.972 1.00 84.56 138 ILE A C 1
ATOM 1082 O O . ILE A 1 138 ? -11.790 1.092 22.455 1.00 84.56 138 ILE A O 1
ATOM 1086 N N . LYS A 1 139 ? -11.813 -1.157 22.447 1.00 84.44 139 LYS A N 1
ATOM 1087 C CA . LYS A 1 139 ? -12.753 -1.297 23.565 1.00 84.44 139 LYS A CA 1
ATOM 1088 C C . LYS A 1 139 ? -12.177 -0.719 24.861 1.00 84.44 139 LYS A C 1
ATOM 1090 O O . LYS A 1 139 ? -12.861 0.041 25.549 1.00 84.44 139 LYS A O 1
ATOM 1095 N N . ASN A 1 140 ? -10.926 -1.040 25.181 1.00 84.69 140 ASN A N 1
ATOM 1096 C CA . ASN A 1 140 ? -10.259 -0.556 26.391 1.00 84.69 140 ASN A CA 1
ATOM 1097 C C . ASN A 1 140 ? -10.109 0.970 26.375 1.00 84.69 140 ASN A C 1
ATOM 1099 O O . ASN A 1 140 ? -10.345 1.632 27.386 1.00 84.69 140 ASN A O 1
ATOM 1103 N N . LYS A 1 141 ? -9.801 1.535 25.204 1.00 82.94 141 LYS 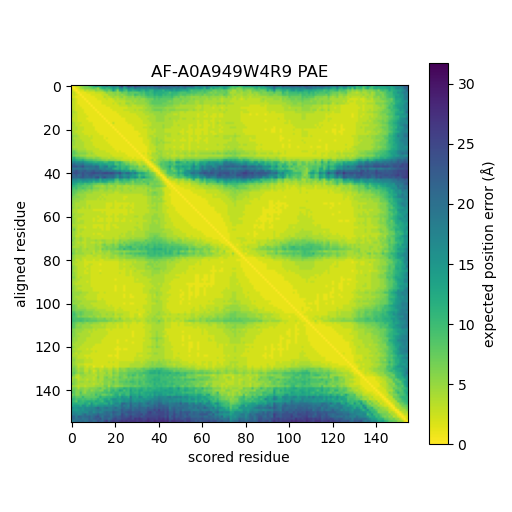A N 1
ATOM 1104 C CA . LYS A 1 141 ? -9.687 2.980 25.004 1.00 82.94 141 LYS A CA 1
ATOM 1105 C C . LYS A 1 141 ? -11.019 3.723 25.143 1.00 82.94 141 LYS A C 1
ATOM 1107 O O . LYS A 1 141 ? -11.044 4.821 25.690 1.00 82.94 141 LYS A O 1
ATOM 1112 N N . SER A 1 142 ? -12.133 3.149 24.677 1.00 78.88 142 SER A N 1
ATOM 1113 C CA . SER A 1 142 ? -13.446 3.779 24.884 1.00 78.88 142 SER A CA 1
ATOM 1114 C C . SER A 1 142 ? -13.845 3.809 26.359 1.00 78.88 142 SER A C 1
ATOM 1116 O O . SER A 1 142 ? -14.328 4.829 26.833 1.00 78.88 142 SER A O 1
ATOM 1118 N N . LEU A 1 143 ? -13.557 2.734 27.106 1.00 77.44 143 LEU A N 1
ATOM 1119 C CA . LEU A 1 143 ? -13.900 2.640 28.529 1.00 77.44 143 LEU A CA 1
ATOM 1120 C C . LEU A 1 143 ? -13.150 3.670 29.385 1.00 77.44 143 LEU A C 1
ATOM 1122 O O . LEU A 1 143 ? -13.721 4.214 30.326 1.00 77.44 143 LEU A O 1
ATOM 1126 N N . THR A 1 144 ? -11.890 3.961 29.044 1.00 75.94 144 THR A N 1
ATOM 1127 C CA . THR A 1 144 ? -11.087 4.997 29.722 1.00 75.94 144 THR A CA 1
ATOM 1128 C C . THR A 1 144 ? -11.587 6.410 29.430 1.00 75.94 144 THR A C 1
ATOM 1130 O O . THR A 1 144 ? -11.495 7.291 30.280 1.00 75.94 144 THR A O 1
ATOM 1133 N N . LYS A 1 145 ? -12.137 6.641 28.235 1.00 73.94 145 LYS A N 1
ATOM 1134 C CA . LYS A 1 145 ? -12.694 7.942 27.849 1.00 73.94 145 LYS A CA 1
ATOM 1135 C C . LYS A 1 145 ? -13.981 8.252 28.619 1.00 73.94 145 LYS A C 1
ATOM 1137 O O . LYS A 1 145 ? -14.135 9.374 29.088 1.00 73.94 145 LYS A O 1
ATOM 1142 N N . ASP A 1 146 ? -14.840 7.247 28.799 1.00 70.00 146 ASP A N 1
ATOM 1143 C CA . ASP A 1 146 ? -16.108 7.378 29.531 1.00 70.00 146 ASP A CA 1
ATOM 1144 C C . ASP A 1 146 ? -15.886 7.614 31.041 1.00 70.00 146 ASP A C 1
ATOM 1146 O O . ASP A 1 146 ? -16.628 8.364 31.675 1.00 70.00 146 ASP A O 1
ATOM 1150 N N . THR A 1 147 ? -14.833 7.021 31.622 1.00 71.50 147 THR A N 1
ATOM 1151 C CA . THR A 1 147 ? -14.451 7.264 33.029 1.00 71.50 147 THR A CA 1
ATOM 1152 C C . THR A 1 147 ? -13.895 8.671 33.234 1.00 71.50 147 THR A C 1
ATOM 1154 O O . THR A 1 147 ? -14.288 9.342 34.184 1.00 71.50 147 THR A O 1
ATOM 1157 N N . ALA A 1 148 ? -13.055 9.158 32.316 1.00 69.62 148 ALA A N 1
ATOM 1158 C CA . ALA A 1 148 ? -12.507 10.512 32.388 1.00 69.62 148 ALA A CA 1
ATOM 1159 C C . ALA A 1 148 ? -13.572 11.611 32.202 1.00 69.62 148 ALA A C 1
ATOM 1161 O O . ALA A 1 148 ? -13.466 12.669 32.816 1.00 69.62 148 ALA A O 1
ATOM 1162 N N . SER A 1 149 ? -14.606 11.385 31.380 1.00 66.62 149 SER A N 1
ATOM 1163 C CA . SER A 1 149 ? -15.723 12.336 31.260 1.00 66.62 149 SER A CA 1
ATOM 1164 C C . SER A 1 149 ? -16.629 12.340 32.490 1.00 66.62 149 SER A C 1
ATOM 1166 O O . SER A 1 149 ? -17.110 13.398 32.876 1.00 66.62 149 SER A O 1
ATOM 1168 N N . GLY A 1 150 ? -16.827 11.185 33.135 1.00 62.44 150 GLY A N 1
ATOM 1169 C CA . GLY A 1 150 ? -17.666 11.085 34.331 1.00 62.44 150 GLY A CA 1
ATOM 1170 C C . GLY A 1 150 ? -17.107 11.830 35.548 1.00 62.44 150 GLY A C 1
ATOM 1171 O O . GLY A 1 150 ? -17.883 12.315 36.359 1.00 62.44 150 GLY A O 1
ATOM 1172 N N . GLU A 1 151 ? -15.783 11.965 35.673 1.00 60.19 151 GLU A N 1
ATOM 1173 C CA . GLU A 1 151 ? -15.155 12.751 36.750 1.00 60.19 151 GLU A CA 1
ATOM 1174 C C . GLU A 1 151 ? -15.201 14.269 36.505 1.00 60.19 151 GLU A C 1
ATOM 1176 O O . GLU A 1 151 ? -15.175 15.044 37.462 1.00 60.19 151 GLU A O 1
ATOM 1181 N N . ALA A 1 152 ? -15.290 14.710 35.246 1.00 60.06 152 ALA A N 1
ATOM 1182 C CA . ALA A 1 152 ? -15.351 16.130 34.899 1.00 60.06 152 ALA A CA 1
ATOM 1183 C C . ALA A 1 152 ? -16.723 16.764 35.193 1.00 60.06 152 ALA A C 1
ATOM 1185 O O . ALA A 1 152 ? -16.784 17.964 35.430 1.00 60.06 152 ALA A O 1
ATOM 1186 N N . ASP A 1 153 ? -17.794 15.966 35.222 1.00 56.34 153 ASP A N 1
ATOM 1187 C CA . ASP A 1 153 ? -19.165 16.437 35.472 1.00 56.34 153 ASP A CA 1
ATOM 1188 C C . ASP A 1 153 ? -19.529 16.510 36.974 1.00 56.34 153 ASP A C 1
ATOM 1190 O O . ASP A 1 153 ? -20.650 16.884 37.325 1.00 56.34 153 ASP A O 1
ATOM 1194 N N . ILE A 1 154 ? -18.610 16.135 37.875 1.00 57.91 154 ILE A N 1
ATOM 1195 C CA . ILE A 1 154 ? -18.838 16.096 39.336 1.00 57.91 154 ILE A CA 1
ATOM 1196 C C . ILE A 1 154 ? -18.182 17.296 40.062 1.00 57.91 154 ILE A C 1
ATOM 1198 O O . ILE A 1 154 ? -18.425 17.492 41.253 1.00 57.91 154 ILE A O 1
ATOM 1202 N N . ASN A 1 155 ? -17.408 18.134 39.361 1.00 48.81 155 ASN A N 1
ATOM 1203 C CA . ASN A 1 155 ? -16.784 19.357 39.899 1.00 48.81 155 ASN A CA 1
ATOM 1204 C C . ASN A 1 155 ? -17.340 20.622 39.240 1.00 48.81 155 ASN A C 1
ATOM 1206 O O . ASN A 1 155 ? -17.376 21.660 39.938 1.00 48.81 155 ASN A O 1
#